Protein AF-A0A0R1XK55-F1 (afdb_monomer)

Organism: NCBI:txid1122147

Foldseek 3Di:
DDPVVVVCPPVPVQDQFDDDLVQLDTPNRHAPDNVLSVVVSVVVVVVVVVVDDDDPVNVVVCRVCPVVPDPPVVVVVVVPD

Sequence (81 aa):
MKPMLEKYKNDSTIAPLERDPEKLTIMGVKMPSKEVYDELVFAITNQMYEGYVPTVTDVQNLRDHYGELPSASEILKWSGQ

pLDDT: mean 78.42, std 18.91, range [40.56, 97.94]

Structure (mmCIF, N/CA/C/O backbone):
data_AF-A0A0R1XK55-F1
#
_entry.id   AF-A0A0R1XK55-F1
#
loop_
_atom_site.group_PDB
_atom_site.id
_atom_site.type_symbol
_atom_site.label_atom_id
_atom_site.label_alt_id
_atom_site.label_comp_id
_atom_site.label_asym_id
_atom_site.label_entity_id
_atom_site.label_seq_id
_atom_site.pdbx_PDB_ins_code
_atom_site.Cartn_x
_atom_site.Cartn_y
_atom_site.Cartn_z
_atom_site.occupancy
_atom_site.B_iso_or_equiv
_atom_site.auth_seq_id
_atom_site.auth_comp_id
_atom_site.auth_asym_id
_atom_site.auth_atom_id
_atom_site.pdbx_PDB_model_num
ATOM 1 N N . MET A 1 1 ? 10.512 17.134 11.860 1.00 44.75 1 MET A N 1
ATOM 2 C CA . MET A 1 1 ? 10.612 16.123 10.780 1.00 44.75 1 MET A CA 1
ATOM 3 C C . MET A 1 1 ? 11.852 15.281 11.033 1.00 44.75 1 MET A C 1
ATOM 5 O O . MET A 1 1 ? 12.864 15.854 11.410 1.00 44.75 1 MET A O 1
ATOM 9 N N . LYS A 1 2 ? 11.766 13.946 10.930 1.00 40.56 2 LYS A N 1
ATOM 10 C CA . LYS A 1 2 ? 12.900 13.047 11.207 1.00 40.56 2 LYS A CA 1
ATOM 11 C C . LYS A 1 2 ? 13.961 13.169 10.087 1.00 40.56 2 LYS A C 1
ATOM 13 O O . LYS A 1 2 ? 13.569 13.138 8.921 1.00 40.56 2 LYS A O 1
ATOM 18 N N . PRO A 1 3 ? 15.266 13.250 10.414 1.00 51.00 3 PRO A N 1
ATOM 19 C CA . PRO A 1 3 ? 16.365 13.501 9.463 1.00 51.00 3 PRO A CA 1
ATOM 20 C C . PRO A 1 3 ? 16.507 12.449 8.348 1.00 51.00 3 PRO A C 1
ATOM 22 O O . PRO A 1 3 ? 17.085 12.721 7.302 1.00 51.00 3 PRO A O 1
ATOM 25 N N . MET A 1 4 ? 15.919 11.264 8.528 1.00 48.22 4 MET A N 1
ATOM 26 C CA . MET A 1 4 ? 15.925 10.184 7.537 1.00 48.22 4 MET A CA 1
ATOM 27 C C . MET A 1 4 ? 15.269 10.576 6.197 1.00 48.22 4 MET A C 1
ATOM 29 O O . MET A 1 4 ? 15.677 10.072 5.157 1.00 48.22 4 MET A O 1
ATOM 33 N N . LEU A 1 5 ? 14.301 11.503 6.194 1.00 52.78 5 LEU A N 1
ATOM 34 C CA . LEU A 1 5 ? 13.586 11.911 4.974 1.00 52.78 5 LEU A CA 1
ATOM 35 C C . LEU A 1 5 ? 14.353 12.932 4.115 1.00 52.78 5 LEU A C 1
ATOM 37 O O . LEU A 1 5 ? 14.041 13.085 2.937 1.00 52.78 5 LEU A O 1
ATOM 41 N N . GLU A 1 6 ? 15.354 13.630 4.662 1.00 55.97 6 GLU A N 1
ATOM 42 C CA . GLU A 1 6 ? 16.095 14.654 3.906 1.00 55.97 6 GLU A CA 1
ATOM 43 C C . GLU A 1 6 ? 17.060 14.051 2.880 1.00 55.97 6 GLU A C 1
ATOM 45 O O . GLU A 1 6 ? 17.235 14.620 1.804 1.00 55.97 6 GLU A O 1
ATOM 50 N N . LYS A 1 7 ? 17.625 12.870 3.165 1.00 51.75 7 LYS A N 1
ATOM 51 C CA . LYS A 1 7 ? 18.591 12.191 2.285 1.00 51.75 7 LYS A CA 1
ATOM 52 C C .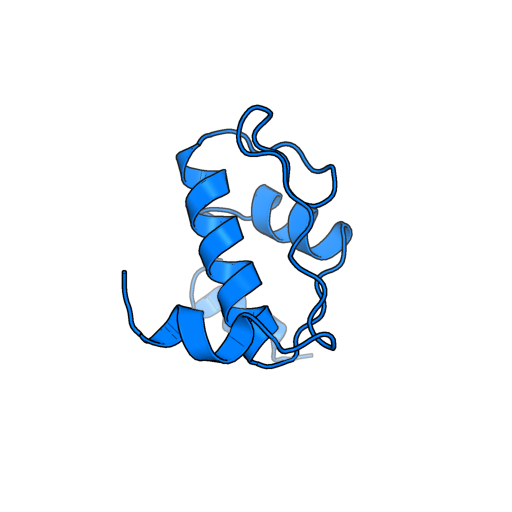 LYS A 1 7 ? 17.994 11.793 0.928 1.00 51.75 7 LYS A C 1
ATOM 54 O O . LYS A 1 7 ? 18.699 11.809 -0.072 1.00 51.75 7 LYS A O 1
ATOM 59 N N . TYR A 1 8 ? 16.703 11.476 0.888 1.00 55.12 8 TYR A N 1
ATOM 60 C CA . TYR A 1 8 ? 16.018 10.977 -0.311 1.00 55.12 8 TYR A CA 1
ATOM 61 C C . TYR A 1 8 ? 15.276 12.067 -1.089 1.00 55.12 8 TYR A C 1
ATOM 63 O O . TYR A 1 8 ? 14.688 11.799 -2.129 1.00 55.12 8 TYR A O 1
ATOM 71 N N . LYS A 1 9 ? 15.305 13.314 -0.605 1.00 51.09 9 LYS A N 1
ATOM 72 C CA . LYS A 1 9 ? 14.554 14.431 -1.194 1.00 51.09 9 LYS A CA 1
ATOM 73 C C . LYS A 1 9 ? 15.042 14.817 -2.601 1.00 51.09 9 LYS A C 1
ATOM 75 O O . LYS A 1 9 ? 14.285 15.424 -3.348 1.00 51.09 9 LYS A O 1
ATOM 80 N N . ASN A 1 10 ? 16.283 14.455 -2.940 1.00 49.41 10 ASN A N 1
ATOM 81 C CA . ASN A 1 10 ? 16.958 14.789 -4.199 1.00 49.41 10 ASN A CA 1
ATOM 82 C C . ASN A 1 10 ? 17.437 13.551 -4.984 1.00 49.41 10 ASN A C 1
ATOM 84 O O . ASN A 1 10 ? 18.164 13.709 -5.962 1.00 49.41 10 ASN A O 1
ATOM 88 N N . ASP A 1 11 ? 17.074 12.336 -4.558 1.00 51.34 11 ASP A N 1
ATOM 89 C CA . ASP A 1 11 ? 17.446 11.112 -5.270 1.00 51.34 11 ASP A CA 1
ATOM 90 C C . ASP A 1 11 ? 16.393 10.805 -6.342 1.00 51.34 11 ASP A C 1
ATOM 92 O O . ASP A 1 11 ? 15.350 10.209 -6.081 1.00 51.34 11 ASP A O 1
ATOM 96 N N . SER A 1 12 ? 16.651 11.278 -7.560 1.00 50.12 12 SER A N 1
ATOM 97 C CA . SER A 1 12 ? 15.777 11.120 -8.726 1.00 50.12 12 SER A CA 1
ATOM 98 C C . SER A 1 12 ? 15.675 9.678 -9.240 1.00 50.12 12 SER A C 1
ATOM 100 O O . SER A 1 12 ? 14.952 9.437 -10.206 1.00 50.12 12 SER A O 1
ATOM 102 N N . THR A 1 13 ? 16.379 8.723 -8.620 1.00 52.88 13 THR A N 1
ATOM 103 C CA . THR A 1 13 ? 16.344 7.303 -9.003 1.00 52.88 13 THR A CA 1
ATOM 104 C C . THR A 1 13 ? 15.220 6.518 -8.327 1.00 52.88 13 THR A C 1
ATOM 106 O O . THR A 1 13 ? 14.809 5.482 -8.848 1.00 52.88 13 THR A O 1
ATOM 109 N N . ILE A 1 14 ? 14.673 7.019 -7.213 1.00 55.12 14 ILE A N 1
ATOM 110 C CA . ILE A 1 14 ? 13.570 6.372 -6.498 1.00 55.12 14 ILE A CA 1
ATOM 111 C C . ILE A 1 14 ? 12.272 7.081 -6.877 1.00 55.12 14 ILE A C 1
ATOM 113 O O . ILE A 1 14 ? 11.939 8.142 -6.346 1.00 55.12 14 ILE A O 1
ATOM 117 N N . ALA A 1 15 ? 11.521 6.492 -7.809 1.00 64.75 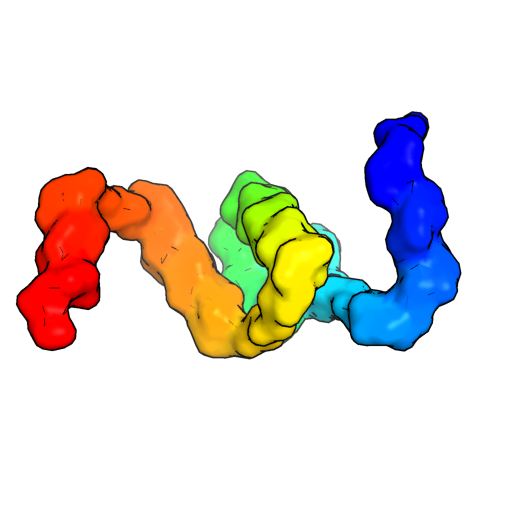15 ALA A N 1
ATOM 118 C CA . ALA A 1 15 ? 10.164 6.944 -8.078 1.00 64.75 15 ALA A CA 1
ATOM 119 C C . ALA A 1 15 ? 9.328 6.809 -6.788 1.00 64.75 15 ALA A C 1
ATOM 121 O O . ALA A 1 15 ? 9.350 5.748 -6.157 1.00 64.75 15 ALA A O 1
ATOM 122 N N . PRO A 1 16 ? 8.611 7.860 -6.355 1.00 78.94 16 PRO A N 1
ATOM 123 C CA . PRO A 1 16 ? 7.777 7.775 -5.164 1.00 78.94 16 PRO A CA 1
ATOM 124 C C . PRO A 1 16 ? 6.660 6.745 -5.369 1.00 78.94 16 PRO A C 1
ATOM 126 O O . PRO A 1 16 ? 6.108 6.637 -6.463 1.00 78.94 16 PRO A O 1
ATOM 129 N N . LEU A 1 17 ? 6.299 6.019 -4.304 1.00 89.81 17 LEU A N 1
ATOM 130 C CA . LEU A 1 17 ? 5.156 5.102 -4.315 1.00 89.81 17 LEU A CA 1
ATOM 131 C C . LEU A 1 17 ? 3.890 5.848 -4.760 1.00 89.81 17 LEU A C 1
ATOM 133 O O . LEU A 1 17 ? 3.476 6.811 -4.107 1.00 89.81 17 LEU A O 1
ATOM 137 N N . GLU A 1 18 ? 3.267 5.391 -5.846 1.00 93.94 18 GLU A N 1
ATOM 138 C CA . GLU A 1 18 ? 1.997 5.936 -6.322 1.00 93.94 18 GLU A CA 1
ATOM 139 C C . GLU A 1 18 ? 0.901 5.678 -5.280 1.00 93.94 18 GLU A C 1
ATOM 141 O O . GLU A 1 18 ? 0.622 4.531 -4.925 1.00 93.94 18 GLU A O 1
ATOM 146 N N . ARG A 1 19 ? 0.272 6.742 -4.770 1.00 94.19 19 ARG A N 1
ATOM 147 C CA . ARG A 1 19 ? -0.779 6.639 -3.751 1.00 94.19 19 ARG A CA 1
ATOM 148 C C . ARG A 1 19 ? -1.706 7.849 -3.737 1.00 94.19 19 ARG A C 1
ATOM 150 O O . ARG A 1 19 ? -1.289 8.963 -4.043 1.00 94.19 19 ARG A O 1
ATOM 157 N N . ASP A 1 20 ? -2.935 7.624 -3.288 1.00 95.25 20 ASP A N 1
ATOM 158 C CA . ASP A 1 20 ? -3.950 8.646 -3.028 1.00 95.25 20 ASP A CA 1
ATOM 159 C C . ASP A 1 20 ? -4.464 8.462 -1.585 1.00 95.25 20 ASP A C 1
ATOM 161 O O . ASP A 1 20 ? -5.223 7.524 -1.316 1.00 95.25 20 ASP A O 1
ATOM 165 N N . PRO A 1 21 ? -4.033 9.314 -0.634 1.00 92.19 21 PRO A N 1
ATOM 166 C CA . PRO A 1 21 ? -4.460 9.233 0.761 1.00 92.19 21 PRO A CA 1
ATOM 167 C C . PRO A 1 21 ? -5.942 9.557 0.980 1.00 92.19 21 PRO A C 1
ATOM 169 O O . PRO A 1 21 ? -6.525 9.062 1.940 1.00 92.19 21 PRO A O 1
ATOM 172 N N . GLU A 1 22 ? -6.558 10.375 0.123 1.00 95.38 22 GLU A N 1
ATOM 173 C CA . GLU A 1 22 ? -7.978 10.732 0.247 1.00 95.38 22 GLU A CA 1
ATOM 174 C C . GLU A 1 22 ? -8.858 9.568 -0.202 1.00 95.38 22 GLU A C 1
ATOM 176 O O . GLU A 1 22 ? -9.880 9.259 0.414 1.00 95.38 22 GLU A O 1
ATOM 181 N N . LYS A 1 23 ? -8.430 8.870 -1.260 1.00 96.81 23 LYS A N 1
ATOM 182 C CA . LYS A 1 23 ? -9.116 7.681 -1.765 1.00 96.81 23 LYS A CA 1
ATOM 183 C C . LYS A 1 23 ? -8.644 6.386 -1.117 1.00 96.81 23 LYS A C 1
ATOM 185 O O . LYS A 1 23 ? -9.258 5.359 -1.399 1.00 96.81 23 LYS A O 1
ATOM 190 N N . LEU A 1 24 ? -7.637 6.406 -0.246 1.00 97.56 24 LEU A N 1
ATOM 191 C CA . LEU A 1 24 ? -7.021 5.213 0.349 1.00 97.56 24 LEU A CA 1
ATOM 192 C C . LEU A 1 24 ? -6.587 4.199 -0.719 1.00 97.56 24 LEU A C 1
ATOM 194 O O . LEU A 1 24 ? -6.921 3.017 -0.634 1.00 97.56 24 LEU A O 1
ATOM 198 N N . THR A 1 25 ? -5.898 4.665 -1.761 1.00 97.69 25 THR A N 1
ATOM 199 C CA . THR A 1 25 ? -5.384 3.784 -2.819 1.00 97.69 25 THR A CA 1
ATOM 200 C C . THR A 1 25 ? -3.867 3.788 -2.872 1.00 97.69 25 THR A C 1
ATOM 202 O O . THR A 1 25 ? -3.254 4.849 -2.777 1.00 97.69 25 THR A O 1
ATOM 205 N N . ILE A 1 26 ? -3.268 2.621 -3.090 1.00 97.19 26 ILE A N 1
ATOM 206 C CA . ILE A 1 26 ? -1.835 2.435 -3.349 1.00 97.19 26 ILE A CA 1
ATOM 207 C C . ILE A 1 26 ? -1.726 1.780 -4.727 1.00 97.19 26 ILE A C 1
ATOM 209 O O . ILE A 1 26 ? -2.313 0.722 -4.930 1.00 97.19 26 ILE A O 1
ATOM 213 N N . MET A 1 27 ? -1.051 2.415 -5.688 1.00 95.94 27 MET A N 1
ATOM 214 C CA . MET A 1 27 ? -0.926 1.934 -7.077 1.00 95.94 27 MET A CA 1
ATOM 215 C C . MET A 1 27 ? -2.278 1.516 -7.699 1.00 95.94 27 MET A C 1
ATOM 217 O O . MET A 1 27 ? -2.414 0.450 -8.297 1.00 95.94 27 MET A O 1
ATOM 221 N N . GLY A 1 28 ? -3.326 2.313 -7.461 1.00 96.06 28 GLY A N 1
ATOM 222 C CA . GLY A 1 28 ? -4.703 2.030 -7.894 1.00 96.06 28 GLY A CA 1
ATOM 223 C C . GLY A 1 28 ? -5.478 0.996 -7.058 1.00 96.06 28 GLY A C 1
ATOM 224 O O . GLY A 1 28 ? -6.692 0.872 -7.221 1.00 96.06 28 GLY A O 1
ATOM 225 N N . VAL A 1 29 ? -4.840 0.287 -6.122 1.00 97.50 29 VAL A N 1
ATOM 226 C CA . VAL A 1 29 ? -5.492 -0.703 -5.250 1.00 97.50 29 VAL A CA 1
ATOM 227 C C . VAL A 1 29 ? -6.135 -0.008 -4.054 1.00 97.50 29 VAL A C 1
ATOM 229 O O . VAL A 1 29 ? -5.454 0.635 -3.259 1.00 97.50 29 VAL A O 1
ATOM 232 N N . LYS A 1 30 ? -7.454 -0.160 -3.901 1.00 97.94 30 LYS A N 1
ATOM 233 C CA . LYS A 1 30 ? -8.231 0.369 -2.770 1.00 97.94 30 LYS A CA 1
ATOM 234 C C . LYS A 1 30 ? -7.968 -0.433 -1.493 1.00 97.94 30 LYS A C 1
ATOM 236 O O . LYS A 1 30 ? -8.110 -1.657 -1.501 1.00 97.94 30 LYS A O 1
ATOM 241 N N . MET A 1 31 ? -7.641 0.270 -0.412 1.00 97.25 31 MET A N 1
ATOM 242 C CA . MET A 1 31 ? -7.470 -0.292 0.928 1.00 97.25 31 MET A CA 1
ATOM 243 C C . MET A 1 31 ? -8.797 -0.302 1.702 1.00 97.25 31 MET A C 1
ATOM 245 O O . MET A 1 31 ? -9.612 0.612 1.523 1.00 97.25 31 MET A O 1
ATOM 249 N N . PRO A 1 32 ? -9.028 -1.308 2.567 1.00 95.88 32 PRO A N 1
ATOM 250 C CA . PRO A 1 32 ? -10.291 -1.466 3.289 1.00 95.88 32 PRO A CA 1
ATOM 251 C C . PRO A 1 32 ? -10.464 -0.455 4.429 1.00 95.88 32 PRO A C 1
ATOM 253 O O . PRO A 1 32 ? -11.591 -0.127 4.794 1.00 95.88 32 PRO A O 1
ATOM 256 N N . SER A 1 33 ? -9.367 0.064 4.986 1.00 96.62 33 SER A N 1
ATOM 257 C CA . SER A 1 33 ? -9.393 1.069 6.047 1.00 96.62 33 SER A CA 1
ATOM 258 C C . SER A 1 33 ? -8.170 1.986 5.975 1.00 96.62 33 SER A C 1
ATOM 260 O O . SER A 1 33 ? -7.190 1.704 5.280 1.00 96.62 33 SER A O 1
ATOM 262 N N . LYS A 1 34 ? -8.231 3.103 6.710 1.00 95.12 34 LYS A N 1
ATOM 263 C CA . LYS A 1 34 ? -7.093 4.017 6.864 1.00 95.12 34 LYS A CA 1
ATOM 264 C C . LYS A 1 34 ? -5.903 3.353 7.569 1.00 95.12 34 LYS A C 1
ATOM 266 O O . LYS A 1 34 ? -4.769 3.644 7.216 1.00 95.12 34 LYS A O 1
ATOM 271 N N . GLU A 1 35 ? -6.171 2.467 8.521 1.00 94.62 35 GLU A N 1
ATOM 272 C CA . GLU A 1 35 ? -5.151 1.707 9.250 1.00 94.62 35 GLU A CA 1
ATOM 273 C C . GLU A 1 35 ? -4.348 0.811 8.300 1.00 94.62 35 GLU A C 1
ATOM 275 O O . GLU A 1 35 ? -3.136 0.973 8.190 1.00 94.62 35 GLU A O 1
ATOM 280 N N . VAL A 1 36 ? -5.037 -0.013 7.499 1.00 94.56 36 VAL A N 1
ATOM 281 C CA . VAL A 1 36 ? -4.395 -0.873 6.488 1.00 94.56 36 VAL A CA 1
ATOM 282 C C . VAL A 1 36 ? -3.587 -0.043 5.493 1.00 94.56 36 VAL A C 1
ATOM 284 O O . VAL A 1 36 ? -2.466 -0.394 5.137 1.00 94.56 36 VAL A O 1
ATOM 287 N N . TYR A 1 37 ? -4.139 1.091 5.056 1.00 96.62 37 TYR A N 1
ATOM 288 C CA . TYR A 1 37 ? -3.441 2.002 4.155 1.00 96.62 37 TYR A CA 1
ATOM 289 C C . TYR A 1 37 ? -2.140 2.547 4.759 1.00 96.62 37 TYR A C 1
ATOM 291 O O . TYR A 1 37 ? -1.101 2.494 4.102 1.00 96.62 37 TYR A O 1
ATOM 299 N N . ASP A 1 38 ? -2.180 3.075 5.984 1.00 94.00 38 ASP A N 1
ATOM 300 C CA . ASP A 1 38 ? -1.007 3.680 6.619 1.00 94.00 38 ASP A CA 1
ATOM 301 C C . ASP A 1 38 ? 0.100 2.638 6.853 1.00 94.00 38 ASP A C 1
ATOM 303 O O . ASP A 1 38 ? 1.274 2.915 6.589 1.00 94.00 38 ASP A O 1
ATOM 307 N N . GLU A 1 39 ? -0.269 1.431 7.289 1.00 94.44 39 GLU A N 1
ATOM 308 C CA . GLU A 1 39 ? 0.678 0.343 7.536 1.00 94.44 39 GLU A CA 1
ATOM 309 C C . GLU A 1 39 ? 1.311 -0.192 6.253 1.00 94.44 39 GLU A C 1
ATOM 311 O O . GLU A 1 39 ? 2.534 -0.337 6.188 1.00 94.44 39 GLU A O 1
ATOM 316 N N . LEU A 1 40 ? 0.517 -0.425 5.204 1.00 94.31 40 LEU A N 1
ATOM 317 C CA . LEU A 1 40 ? 1.053 -0.902 3.930 1.00 94.31 40 LEU A CA 1
ATOM 318 C C . LEU A 1 40 ? 1.910 0.160 3.237 1.00 94.31 40 LEU A C 1
ATOM 320 O O . LEU A 1 40 ? 2.962 -0.175 2.697 1.00 94.31 40 LEU A O 1
ATOM 324 N N . VAL A 1 41 ? 1.542 1.446 3.309 1.00 94.56 41 VAL A N 1
ATOM 325 C CA . VAL A 1 41 ? 2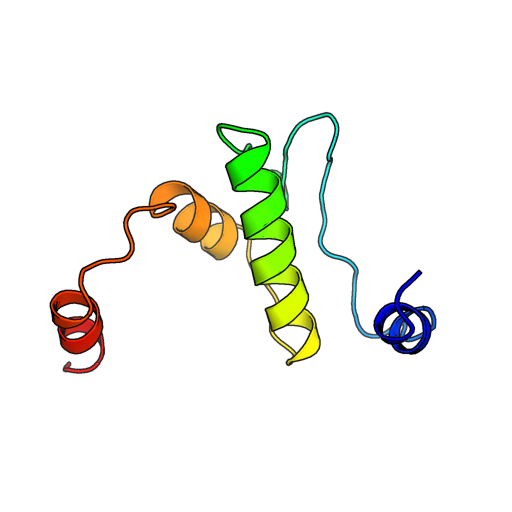.416 2.532 2.833 1.00 94.56 41 VAL A CA 1
ATOM 326 C C . VAL A 1 41 ? 3.752 2.504 3.572 1.00 94.56 41 VAL A C 1
ATOM 328 O O . VAL A 1 41 ? 4.802 2.599 2.934 1.00 94.56 41 VAL A O 1
ATOM 331 N N . PHE A 1 42 ? 3.739 2.373 4.900 1.00 89.81 42 PHE A N 1
ATOM 332 C CA . PHE A 1 42 ? 4.966 2.321 5.691 1.00 89.81 42 PHE A CA 1
ATOM 333 C C . PHE A 1 42 ? 5.835 1.111 5.321 1.00 89.81 42 PHE A C 1
ATOM 335 O O . PHE A 1 42 ? 7.021 1.280 5.038 1.00 89.81 42 PHE A O 1
ATOM 342 N N . ALA A 1 43 ? 5.249 -0.085 5.252 1.00 90.38 43 ALA A N 1
ATOM 343 C CA . ALA A 1 43 ? 5.965 -1.310 4.913 1.00 90.38 43 ALA A CA 1
ATOM 344 C C . ALA A 1 43 ? 6.585 -1.248 3.507 1.00 90.38 43 ALA A C 1
ATOM 346 O O . ALA A 1 43 ? 7.784 -1.487 3.350 1.00 90.38 43 ALA A O 1
ATOM 347 N N . ILE A 1 44 ? 5.798 -0.858 2.498 1.00 91.44 44 ILE A N 1
ATOM 348 C CA . ILE A 1 44 ? 6.250 -0.794 1.103 1.00 91.44 44 ILE A CA 1
ATOM 349 C C . ILE A 1 44 ? 7.351 0.256 0.943 1.00 91.44 44 ILE A C 1
ATOM 351 O O . ILE A 1 44 ? 8.397 -0.035 0.368 1.00 91.44 44 ILE A O 1
ATOM 355 N N . THR A 1 45 ? 7.161 1.466 1.478 1.00 89.56 45 THR A N 1
ATOM 356 C CA . THR A 1 45 ? 8.174 2.531 1.349 1.00 89.56 45 THR A CA 1
ATOM 357 C C . THR A 1 45 ? 9.479 2.184 2.061 1.00 89.56 45 THR A C 1
ATOM 359 O O . THR A 1 45 ? 10.545 2.520 1.551 1.00 89.56 45 THR A O 1
ATOM 362 N N . ASN A 1 46 ? 9.423 1.466 3.189 1.00 86.62 46 ASN A N 1
ATOM 363 C CA . ASN A 1 46 ? 10.624 0.989 3.866 1.00 86.62 46 ASN A CA 1
ATOM 364 C C . ASN A 1 46 ? 11.410 -0.008 3.000 1.00 86.62 46 ASN A C 1
ATOM 366 O O . ASN A 1 46 ? 12.621 0.122 2.864 1.00 86.62 46 ASN A O 1
ATOM 370 N N . GLN A 1 47 ? 10.719 -0.945 2.348 1.00 86.88 47 GLN A N 1
ATOM 371 C CA . GLN A 1 47 ? 11.341 -1.889 1.415 1.00 86.88 47 GLN A CA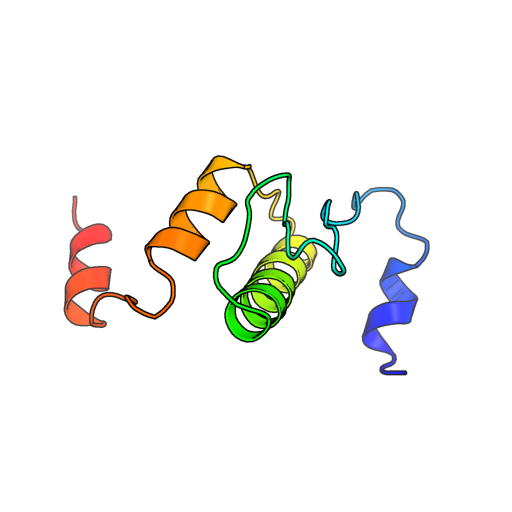 1
ATOM 372 C C . GLN A 1 47 ? 11.881 -1.191 0.156 1.00 86.88 47 GLN A C 1
ATOM 374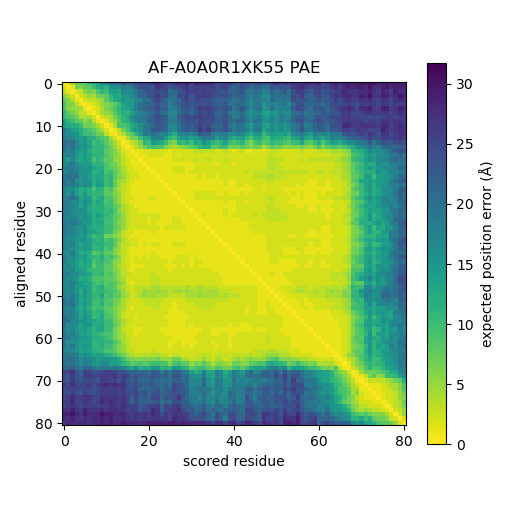 O O . GLN A 1 47 ? 12.947 -1.544 -0.343 1.00 86.88 47 GLN A O 1
ATOM 379 N N . MET A 1 48 ? 11.214 -0.142 -0.336 1.00 88.00 48 MET A N 1
ATOM 380 C CA . MET A 1 48 ? 11.724 0.653 -1.462 1.00 88.00 48 MET A CA 1
ATOM 381 C C . MET A 1 48 ? 13.071 1.322 -1.158 1.00 88.00 48 MET A C 1
ATOM 383 O O . MET A 1 48 ? 13.909 1.430 -2.051 1.00 88.00 48 MET A O 1
ATOM 387 N N . TYR A 1 49 ? 13.332 1.716 0.096 1.00 82.81 49 TYR A N 1
ATOM 388 C CA . TYR A 1 49 ? 14.653 2.220 0.497 1.00 82.81 49 TYR A CA 1
ATOM 389 C C . TYR A 1 49 ? 15.760 1.157 0.438 1.00 82.81 49 TYR A C 1
ATOM 391 O O . TYR A 1 49 ? 16.936 1.515 0.372 1.00 82.81 49 TYR A O 1
ATOM 399 N N . GLU A 1 50 ? 15.392 -0.124 0.426 1.00 83.69 50 GLU A N 1
ATOM 400 C CA . GLU A 1 50 ? 16.292 -1.268 0.242 1.00 83.69 50 GLU A CA 1
ATOM 401 C C . GLU A 1 50 ? 16.439 -1.661 -1.244 1.00 83.69 50 GLU A C 1
ATOM 403 O O . GLU A 1 50 ? 17.161 -2.601 -1.568 1.00 83.69 50 GLU A O 1
ATOM 408 N N . GLY A 1 51 ? 15.801 -0.922 -2.162 1.00 84.75 51 GLY A N 1
ATOM 409 C CA . GLY A 1 51 ? 15.861 -1.152 -3.610 1.00 84.75 51 GLY A CA 1
ATOM 410 C C . GLY A 1 51 ? 14.728 -2.015 -4.168 1.00 84.75 51 GLY A C 1
ATOM 411 O O . GLY A 1 51 ? 14.745 -2.349 -5.353 1.00 84.75 51 GLY A O 1
ATOM 412 N N . TYR A 1 52 ? 13.736 -2.372 -3.349 1.00 86.19 52 TYR A N 1
ATOM 413 C CA . TYR A 1 52 ? 12.548 -3.080 -3.815 1.00 86.19 52 TYR A CA 1
ATOM 414 C C . TYR A 1 52 ? 11.672 -2.184 -4.705 1.00 86.19 52 TYR A C 1
ATOM 416 O O . TYR A 1 52 ? 11.413 -1.023 -4.384 1.00 86.19 52 TYR A O 1
ATOM 424 N N . VAL A 1 53 ? 11.175 -2.736 -5.812 1.00 91.38 53 VAL A N 1
ATOM 425 C CA . VAL A 1 53 ? 10.240 -2.056 -6.717 1.00 91.38 53 VAL A CA 1
ATOM 426 C C . VAL A 1 53 ? 8.893 -2.780 -6.638 1.00 91.38 53 VAL A C 1
ATOM 428 O O . VAL A 1 53 ? 8.789 -3.887 -7.167 1.00 91.38 53 VAL A O 1
ATOM 431 N N . PRO A 1 54 ? 7.873 -2.201 -5.976 1.00 90.19 54 PRO A N 1
ATOM 432 C CA . PRO A 1 54 ? 6.582 -2.857 -5.808 1.00 90.19 54 PRO A CA 1
ATOM 433 C C . PRO A 1 54 ? 5.824 -2.959 -7.130 1.00 90.19 54 PRO A C 1
ATOM 435 O O . PRO A 1 54 ? 5.864 -2.052 -7.965 1.00 90.19 54 PRO A O 1
ATOM 438 N N . THR A 1 55 ? 5.071 -4.043 -7.290 1.00 94.69 55 THR A N 1
ATOM 439 C CA . THR A 1 55 ? 4.084 -4.202 -8.361 1.00 94.69 55 THR A CA 1
ATOM 440 C C . THR A 1 55 ? 2.660 -4.056 -7.821 1.00 94.69 55 THR A C 1
ATOM 442 O O . THR A 1 55 ? 2.409 -4.188 -6.624 1.00 94.69 55 THR A O 1
ATOM 445 N N . VAL A 1 56 ? 1.689 -3.832 -8.712 1.00 95.19 56 VAL A N 1
ATOM 446 C CA . VAL A 1 56 ? 0.261 -3.808 -8.338 1.00 95.19 56 VAL A CA 1
ATOM 447 C C . VAL A 1 56 ? -0.163 -5.127 -7.677 1.00 95.19 56 VAL A C 1
ATOM 449 O O . VAL A 1 56 ? -0.915 -5.107 -6.706 1.00 95.19 56 VAL A O 1
ATOM 452 N N . THR A 1 57 ? 0.348 -6.262 -8.164 1.00 93.56 57 THR A N 1
ATOM 453 C CA . THR A 1 57 ? 0.072 -7.592 -7.601 1.00 93.56 57 THR A CA 1
ATOM 454 C C . THR A 1 57 ? 0.587 -7.718 -6.170 1.00 93.56 57 THR A C 1
ATOM 456 O O . THR A 1 57 ? -0.116 -8.254 -5.319 1.00 93.56 57 THR A O 1
ATOM 459 N N . ASP A 1 58 ? 1.770 -7.176 -5.870 1.00 92.25 58 ASP A N 1
ATOM 460 C CA . ASP A 1 58 ? 2.309 -7.187 -4.505 1.00 92.25 58 ASP A CA 1
ATOM 461 C C . ASP A 1 58 ? 1.402 -6.410 -3.548 1.00 92.25 58 ASP A C 1
ATOM 463 O O . ASP A 1 58 ? 1.086 -6.885 -2.461 1.00 92.25 58 ASP A O 1
ATOM 467 N N . VAL A 1 59 ? 0.911 -5.245 -3.981 1.00 94.62 59 VAL A N 1
ATOM 468 C CA . VAL A 1 59 ? -0.025 -4.427 -3.196 1.00 94.62 59 VAL A CA 1
ATOM 469 C C . VAL A 1 59 ? -1.359 -5.149 -2.978 1.00 94.62 59 VAL A C 1
ATOM 471 O O . VAL A 1 59 ? -1.922 -5.073 -1.886 1.00 94.62 59 VAL A O 1
ATOM 474 N N . GLN A 1 60 ? -1.871 -5.861 -3.988 1.00 95.00 60 GLN A N 1
ATOM 475 C CA . GLN A 1 60 ? -3.080 -6.682 -3.855 1.00 95.00 60 GLN A CA 1
ATOM 476 C C . GLN A 1 60 ? -2.876 -7.812 -2.844 1.00 95.00 60 GLN A C 1
ATOM 478 O O . GLN A 1 60 ? -3.677 -7.939 -1.923 1.00 95.00 60 GLN A O 1
ATOM 483 N N . ASN A 1 61 ? -1.776 -8.558 -2.953 1.00 91.62 61 ASN A N 1
ATOM 484 C CA . ASN A 1 61 ? -1.457 -9.653 -2.037 1.00 91.62 61 ASN A CA 1
ATOM 485 C C . ASN A 1 61 ? -1.268 -9.157 -0.597 1.00 91.62 61 ASN A C 1
ATOM 487 O O . ASN A 1 61 ? -1.817 -9.738 0.332 1.00 91.62 61 ASN A O 1
ATOM 491 N N . LEU A 1 62 ? -0.537 -8.056 -0.400 1.00 90.94 62 LEU A N 1
ATOM 492 C CA . LEU A 1 62 ? -0.336 -7.457 0.922 1.00 90.94 62 LEU A CA 1
ATOM 493 C C . LEU A 1 62 ? -1.649 -6.989 1.555 1.00 90.94 62 LEU A C 1
ATOM 495 O O . LEU A 1 62 ? -1.812 -7.111 2.764 1.00 90.94 62 LEU A O 1
ATOM 499 N N . ARG A 1 63 ? -2.582 -6.462 0.753 1.00 93.94 63 ARG A N 1
ATOM 500 C CA . ARG A 1 63 ? -3.929 -6.094 1.208 1.00 93.94 63 ARG A CA 1
ATOM 501 C C . ARG A 1 63 ? -4.752 -7.325 1.572 1.00 93.94 63 ARG A C 1
ATOM 503 O O . ARG A 1 63 ? -5.399 -7.322 2.613 1.00 93.94 63 ARG A O 1
ATOM 510 N N . ASP A 1 64 ? -4.763 -8.329 0.703 1.00 91.25 64 ASP A N 1
ATOM 511 C CA . ASP A 1 64 ? -5.622 -9.508 0.842 1.00 91.25 64 ASP A CA 1
ATOM 512 C C . ASP A 1 64 ? -5.168 -10.411 1.993 1.00 91.25 64 ASP A C 1
ATOM 514 O O . ASP A 1 64 ? -6.002 -11.037 2.636 1.00 91.25 64 ASP A O 1
ATOM 518 N N . HIS A 1 65 ? -3.872 -10.397 2.309 1.00 86.12 65 HIS A N 1
ATOM 519 C CA . HIS A 1 65 ? -3.279 -11.113 3.441 1.00 86.12 65 HIS A CA 1
ATOM 520 C C . HIS A 1 65 ? -2.949 -10.200 4.632 1.00 86.12 65 HIS A C 1
ATOM 522 O O . HIS A 1 65 ? -2.209 -10.584 5.541 1.00 86.12 65 HIS A O 1
ATOM 528 N N . TYR A 1 66 ? -3.478 -8.975 4.647 1.00 81.56 66 TYR A N 1
ATOM 529 C CA . TYR A 1 66 ? -3.265 -8.043 5.746 1.00 81.56 66 TYR A CA 1
ATOM 530 C C . TYR A 1 66 ? -3.869 -8.600 7.044 1.00 81.56 66 TYR A C 1
ATOM 532 O O . TYR A 1 66 ? -5.060 -8.892 7.113 1.00 81.56 66 TYR A O 1
ATOM 540 N N . GLY A 1 67 ? -3.045 -8.758 8.084 1.00 72.62 67 GLY A N 1
ATOM 541 C CA . GLY A 1 67 ? -3.457 -9.374 9.354 1.00 72.62 67 GLY A CA 1
ATOM 542 C C . GLY A 1 67 ? -3.526 -10.907 9.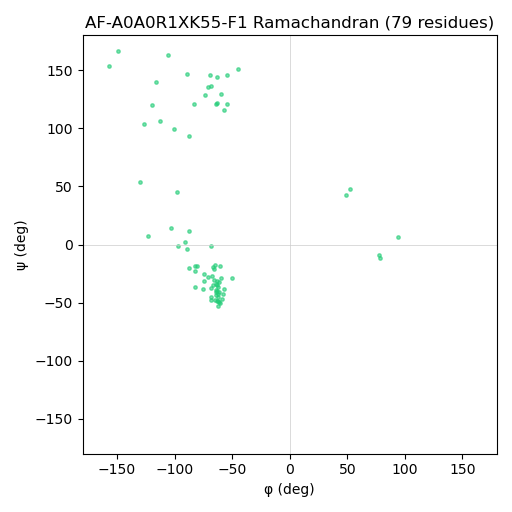326 1.00 72.62 67 GLY A C 1
ATOM 543 O O . GLY A 1 67 ? -3.560 -11.531 10.383 1.00 72.62 67 GLY A O 1
ATOM 544 N N . GLU A 1 68 ? -3.445 -11.515 8.143 1.00 69.69 68 GLU A N 1
ATOM 545 C CA . GLU A 1 68 ? -3.291 -12.953 7.930 1.00 69.69 68 GLU A CA 1
ATOM 546 C C . GLU A 1 68 ? -1.823 -13.298 7.674 1.00 69.69 68 GLU A C 1
ATOM 548 O O . GLU A 1 68 ? -1.514 -14.054 6.754 1.00 69.69 68 GLU A O 1
ATOM 553 N N . LEU A 1 69 ? -0.888 -12.755 8.470 1.00 57.94 69 LEU A N 1
ATOM 554 C CA . LEU A 1 69 ? 0.43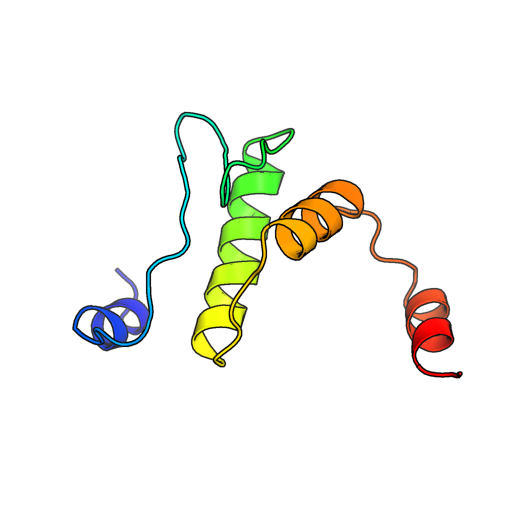8 -13.366 8.495 1.00 57.94 69 LEU A CA 1
ATOM 555 C C . LEU A 1 69 ? 0.207 -14.826 8.890 1.00 57.94 69 LEU A C 1
ATOM 557 O O . LEU A 1 69 ? -0.274 -15.068 10.005 1.00 57.94 69 LEU A O 1
ATOM 561 N N . PRO A 1 70 ? 0.515 -15.791 8.004 1.00 55.09 70 PRO A N 1
ATOM 562 C CA . PRO A 1 70 ? 0.469 -17.178 8.395 1.00 55.09 70 PRO A CA 1
ATOM 563 C C . PRO A 1 70 ? 1.350 -17.300 9.633 1.00 55.09 70 PRO A C 1
ATOM 565 O O . PRO A 1 70 ? 2.350 -16.584 9.780 1.00 55.09 70 PRO A O 1
ATOM 568 N N . SER A 1 71 ? 0.977 -18.179 10.552 1.00 60.41 71 SER A N 1
ATOM 569 C CA . SER A 1 71 ? 1.819 -18.480 11.706 1.00 60.41 71 SER A CA 1
ATOM 570 C C . SER A 1 71 ? 3.278 -18.672 11.257 1.00 60.41 71 SER A C 1
ATOM 572 O O . SER A 1 71 ? 3.536 -19.128 10.142 1.00 60.41 71 SER A O 1
ATOM 574 N N . ALA A 1 72 ? 4.264 -18.376 12.110 1.00 56.28 72 ALA A N 1
ATOM 575 C CA . ALA A 1 72 ? 5.673 -18.619 11.766 1.00 56.28 72 ALA A CA 1
ATOM 576 C C . ALA A 1 72 ? 5.910 -20.058 11.236 1.00 56.28 72 ALA A C 1
ATOM 578 O O . ALA A 1 72 ? 6.757 -20.283 10.375 1.00 56.28 72 ALA A O 1
ATOM 579 N N . SER A 1 73 ? 5.094 -21.022 11.681 1.00 58.62 73 SER A N 1
ATOM 580 C CA . SER A 1 73 ? 5.025 -22.396 11.170 1.00 58.62 73 SER A CA 1
ATOM 581 C C . SER A 1 73 ? 4.519 -22.557 9.733 1.00 58.62 73 SER A C 1
ATOM 583 O O . SER A 1 73 ? 4.905 -23.512 9.066 1.00 58.62 73 SER A O 1
ATOM 585 N N . GLU A 1 74 ? 3.639 -21.690 9.253 1.00 58.28 74 GLU A N 1
ATOM 586 C CA . GLU A 1 74 ? 3.154 -21.683 7.871 1.00 58.28 74 GLU A CA 1
ATOM 587 C C . GLU A 1 74 ? 4.133 -20.970 6.934 1.00 58.28 74 GLU A C 1
ATOM 589 O O . GLU A 1 74 ? 4.381 -21.471 5.840 1.00 58.28 74 GLU A O 1
ATOM 594 N N . ILE A 1 75 ? 4.792 -19.901 7.396 1.00 57.69 75 ILE A N 1
ATOM 595 C CA . ILE A 1 75 ? 5.862 -19.217 6.646 1.00 57.69 75 ILE A CA 1
ATOM 596 C C . ILE A 1 75 ? 7.040 -20.172 6.374 1.00 57.69 75 ILE A C 1
ATOM 598 O O . ILE A 1 75 ? 7.562 -20.222 5.262 1.00 57.69 75 ILE A O 1
ATOM 602 N N . LEU A 1 76 ? 7.413 -21.009 7.351 1.00 58.16 76 LEU A N 1
ATOM 603 C CA . LEU A 1 76 ? 8.472 -22.021 7.202 1.00 58.16 76 LEU A CA 1
ATOM 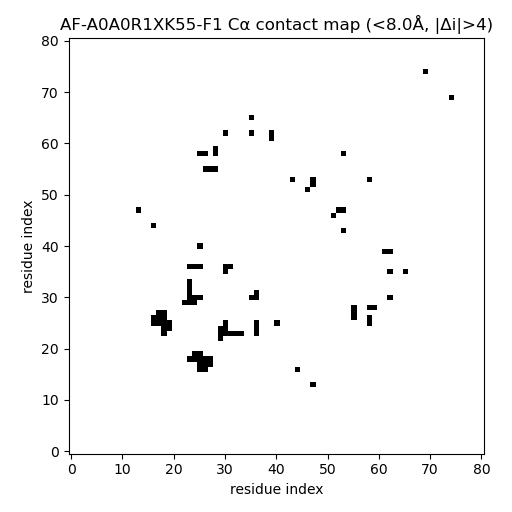604 C C . LEU A 1 76 ? 8.146 -23.132 6.186 1.00 58.16 76 LEU A C 1
ATOM 606 O O . LEU A 1 76 ? 9.055 -23.824 5.730 1.00 58.16 76 LEU A O 1
ATOM 610 N N . LYS A 1 77 ? 6.872 -23.317 5.813 1.00 61.38 77 LYS A N 1
ATOM 611 C CA . LYS A 1 77 ? 6.475 -24.290 4.780 1.00 61.38 77 LYS A CA 1
ATOM 612 C C . LYS A 1 77 ? 6.645 -23.746 3.364 1.00 61.38 77 LYS A C 1
ATOM 614 O O . LYS A 1 77 ? 6.704 -24.535 2.429 1.00 61.38 77 LYS A O 1
ATOM 619 N N . TRP A 1 78 ? 6.745 -22.429 3.192 1.00 56.28 78 TRP A N 1
ATOM 620 C CA . TRP A 1 78 ? 6.963 -21.805 1.883 1.00 56.28 78 TRP A CA 1
ATOM 621 C C . TRP A 1 78 ? 8.435 -21.807 1.461 1.00 56.28 78 TRP A C 1
ATOM 623 O O . TRP A 1 78 ? 8.728 -21.780 0.272 1.00 56.28 78 TRP A O 1
ATOM 633 N N . SER A 1 79 ? 9.368 -21.912 2.411 1.00 52.84 79 SER A N 1
ATOM 634 C CA . SER A 1 79 ? 10.811 -22.012 2.144 1.00 52.84 79 SER A CA 1
ATOM 635 C C . SER A 1 79 ? 11.306 -23.449 1.924 1.00 52.84 79 SER A C 1
ATOM 637 O O . SER A 1 79 ? 12.510 -23.694 1.968 1.00 52.84 79 SER A O 1
ATOM 639 N N . GLY A 1 80 ? 10.391 -24.409 1.761 1.00 53.06 80 GLY A N 1
ATOM 640 C CA . GLY A 1 80 ? 10.684 -25.839 1.664 1.00 53.06 80 GLY A CA 1
ATOM 641 C C . GLY A 1 80 ? 10.013 -26.518 0.472 1.00 53.06 80 GLY A C 1
ATOM 642 O O . GLY A 1 80 ? 9.327 -27.521 0.668 1.00 53.06 80 GLY A O 1
ATOM 643 N N . GLN A 1 81 ? 10.216 -25.993 -0.739 1.00 41.88 81 GLN A N 1
ATOM 644 C CA . GLN A 1 81 ? 10.056 -26.748 -1.988 1.00 41.88 81 GLN A CA 1
ATOM 645 C C . GLN A 1 81 ? 11.265 -26.559 -2.895 1.00 41.88 81 GLN A C 1
ATOM 647 O O . GLN A 1 81 ? 11.730 -25.406 -3.020 1.00 41.88 81 GLN A O 1
#

Secondary structure (DSSP, 8-state):
--GGGTTTTT-TTSPPPPEETTTTEETTEEPSSHHHHHHHHHHHHHHHTTT----HHHHHHHHHTTT----HHHHHHHT--

Radius of gyration: 14.6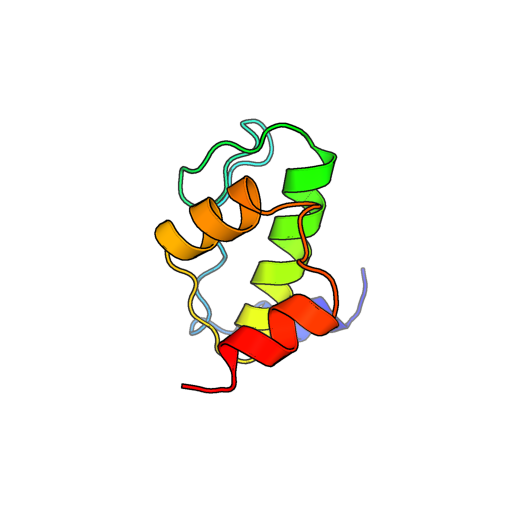7 Å; Cα contacts (8 Å, |Δi|>4): 48; chains: 1; bounding box: 29×43×21 Å

Solvent-accessible surface area (backbone atoms only — not comparable to full-atom values): 5191 Å² total; per-residue (Å²): 132,71,74,78,61,62,76,57,74,80,47,86,83,64,78,76,84,56,66,38,83,91,75,34,22,48,62,84,44,74,45,96,44,71,66,59,38,55,52,50,51,52,55,52,54,56,42,38,77,76,70,52,79,87,50,61,66,55,52,50,51,53,61,76,40,57,92,55,70,60,54,74,76,53,54,58,56,72,79,66,124

Mean predicted aligned error: 10.55 Å

=== Feature glossary ===
Legend for the data blocks above and below:

— What the protein is —

The amino-acid sequence is the protein's primary structure: the linear order of residues from the N-terminus to the C-terminus, written in one-letter code. Everything else here — the 3D coordinates, the secondary structure, the domain annotations — is ultimately a consequence of this string.

Database cross-references. InterPro integrates a dozen domain/family signature databases into unified entries with residue-range hits. GO terms attach function/process/location labels with evidence codes. CATH codes position the fold in a four-level structural taxonomy. Organism is the NCBI-taxonomy species name.

— Where its atoms are —

The mmCIF block holds the 3D Cartesian coordinates of each backbone atom (N, Cα, C, O) in ångströms. mmCIF is the PDB's canonical archive format — a tagged-loop text representation of the atomic model.

The six renders are orthographic views along the three Cartesian axes in both directions. Representation (cartoon, sticks, or surface) and color scheme (sequence-rainbow or by-chain) vary across proteins so the training set covers all the common visualization conventions.

— Local backbone conformation —

Secondary structure is the local, repeating backbone conformation. DSSP classifies it into eight states by reading the hydrogen-bond network: three helix types (H, G, I), two β types (E, B), two non-regular types (T, S), and unstructured coil (-).

SS3 is a coarse helix/strand/coil call (letters a/b/c) made by the P-SEA algorithm from inter-Cα distances and dihedrals. It is less detailed than DSSP but needs only Cα positions.

Backbone dihedral angles. Every residue except chain termini has a φ (preceding-C → N → Cα → C) and a ψ (N → Cα → C → next-N). They are reported in degrees following the IUPAC sign convention. Secondary structure is essentially a statement about which (φ, ψ) basin each residue occupies.

— Global shape and packing —

The geometric summary reports three shape descriptors. Rg (radius of gyration) measures how spread out the Cα atoms are about their centre of mass; compact globular proteins have small Rg, elongated or unfolded ones large. Cα contacts (<8 Å, |i−j|>4) count long-range residue pairs in spatial proximity — high for tightly packed folds, near zero for rods or random coil. The bounding-box extents give the protein's footprint along x, y, z in Å.

Solvent accessibility: the surface area of each residue that a 1.4 Å water probe can touch, in Å². When only backbone atoms are present the absolute values are lower than full-atom SASA (side chains contribute most of the area) and are flagged as backbone-only.

Plot images: a contact map (which residues are close in 3D, as an N×N binary image), a Ramachandran scatter (backbone torsion angles, revealing secondary-structure composition at a glance), and — for AlphaFold structures — a PAE heatmap (pairwise prediction confidence).

— Structural neighborhood —

Foldseek's 3Di representation compresses backbone geometry into a per-residue letter drawn from a learned twenty-state alphabet. It captures the tertiary interaction pattern around each residue — which residues are packed against it in space, regardless of where they are in sequence.

Structural nearest neighbors (via Foldseek easy-search vs the PDB). Reported per hit: target PDB id, E-value, and alignment TM-score. A TM-score above ~0.5 is the conventional threshold for 'same fold'.

— Confidence and disorder —

pLDDT (predicted Local Distance Difference Test) is AlphaFold's per-residue confidence score, ranging from 0 to 100. Values above 90 indicate high confidence (typically well-packed cores); 70–90 is confident; 50–70 low confidence; below 50 usually means the region is disordered or the prediction is unreliable there. AlphaFold stores pLDDT in the mmCIF B-factor column.

For experimental (PDB) structures, the B-factor (temperature factor) quantifies the positional spread of each atom in the crystal — a combination of thermal vibration and static disorder — in units of Å². High B-factors mark flexible loops or poorly resolved regions; low B-factors mark the rigid, well-ordered core.

Predicted Aligned Error (PAE) is an AlphaFold confidence matrix: entry (i, j) is the expected error in the position of residue j, in ångströms, when the prediction is superimposed on the true structure at residue i. Low PAE within a block of residues means that block is internally rigid and well-predicted; high PAE between two blocks means their relative placement is uncertain even if each block individually is confident.